Protein AF-A0A7X5DAP0-F1 (afdb_monomer)

Sequence (176 aa):
NKTVEAVNPVIEVVGKDDAGNVIFDETIETPGVLPDSTYYYSYVAGSTASKGTDSTTSAKPATVDFAIKTPEGSWQATEQKLADVYAVADGGAADTQFGAKEFTGTVTASEQLDGATQSRVDVILLDKDGKIEGGYFKIVDTEPGQAADYDIYAVGAPEFASYAVYASPWAEEAAE

Solvent-accessible surface area (backbone atoms only — not comparable to full-atom values): 10469 Å² total; per-residue (Å²): 136,80,52,48,24,38,40,58,26,33,40,39,40,40,27,15,40,89,87,66,49,78,76,33,77,44,78,43,83,40,60,64,44,48,44,100,58,86,85,78,85,54,76,86,80,66,55,59,69,53,96,56,99,70,77,81,63,57,77,76,56,68,45,74,49,81,46,80,46,65,53,91,85,29,68,40,82,48,91,69,65,55,79,86,33,63,49,73,49,81,66,49,76,45,82,45,100,82,68,21,41,35,39,36,30,34,43,25,32,62,56,74,56,92,71,28,62,28,33,31,38,25,40,39,30,16,37,89,87,68,44,81,69,47,54,42,62,44,78,36,75,51,52,62,69,36,75,28,76,48,74,37,76,35,70,76,62,69,89,60,68,46,71,49,77,49,68,45,74,24,52,76,76,77,82,126

Radius of gyration: 17.83 Å; Cα contacts (8 Å, |Δi|>4): 404; chains: 1; bounding box: 46×36×49 Å

Secondary structure (DSSP, 8-state):
---EEE-S-EEEEEEE-TT--EEEEEEEE---B-TT---------S-S--SSS-TT-----SEEEEEEE--TT-EEE-----TTSEEEEEEEEEE-TTSEEEEEEEEEESSPPTT-SEEEEEEEEE-TTS-EEEEEEEEEE--TT-EEEEEEEEETPPP-SEEEEEEEEEPPP---

Structure (mmCIF, N/CA/C/O backbone):
data_AF-A0A7X5DAP0-F1
#
_entry.id   AF-A0A7X5DAP0-F1
#
loop_
_atom_site.group_PDB
_atom_site.id
_atom_site.type_symbol
_atom_site.label_atom_id
_atom_site.label_alt_id
_atom_site.label_comp_id
_atom_site.label_asym_id
_atom_site.label_entity_id
_atom_site.label_seq_id
_atom_site.pdbx_PDB_ins_code
_atom_site.Cartn_x
_atom_site.Cartn_y
_atom_site.Cartn_z
_atom_site.occupancy
_atom_site.B_iso_or_equiv
_atom_site.auth_seq_id
_atom_site.auth_comp_id
_atom_site.auth_asym_id
_atom_site.auth_atom_id
_atom_site.pdbx_PDB_model_num
ATOM 1 N N . ASN A 1 1 ? 4.604 -10.053 27.701 1.00 53.81 1 ASN A N 1
ATOM 2 C CA . ASN A 1 1 ? 4.856 -9.553 26.337 1.00 53.81 1 ASN A CA 1
ATOM 3 C C . ASN A 1 1 ? 3.805 -8.524 26.007 1.00 53.81 1 ASN A C 1
ATOM 5 O O . ASN A 1 1 ? 2.637 -8.880 26.020 1.00 53.81 1 ASN A O 1
ATOM 9 N N . LYS A 1 2 ? 4.202 -7.266 25.810 1.00 65.50 2 LYS A N 1
ATOM 10 C CA . LYS A 1 2 ? 3.337 -6.280 25.157 1.00 65.50 2 LYS A CA 1
ATOM 11 C C . LYS A 1 2 ? 3.571 -6.406 23.652 1.00 65.50 2 LYS A C 1
ATOM 13 O O . LYS A 1 2 ? 4.716 -6.620 23.256 1.00 65.50 2 LYS A O 1
ATOM 18 N N . THR A 1 3 ? 2.512 -6.342 22.857 1.00 87.44 3 THR A N 1
ATOM 19 C CA . THR A 1 3 ? 2.609 -6.171 21.405 1.00 87.44 3 THR A CA 1
ATOM 20 C C . THR A 1 3 ? 3.208 -4.801 21.106 1.00 87.44 3 THR A C 1
ATOM 22 O O . THR A 1 3 ? 2.964 -3.842 21.844 1.00 87.44 3 THR A O 1
ATOM 25 N N . VAL A 1 4 ? 4.052 -4.733 20.080 1.00 91.88 4 VAL A N 1
ATOM 26 C CA . VAL A 1 4 ? 4.759 -3.507 19.704 1.00 91.88 4 VAL A CA 1
ATOM 27 C C . VAL A 1 4 ? 4.464 -3.157 18.257 1.00 91.88 4 VAL A C 1
ATOM 29 O O . VAL A 1 4 ? 4.421 -4.035 17.400 1.00 91.88 4 VAL A O 1
ATOM 32 N N . GLU A 1 5 ? 4.252 -1.873 18.021 1.00 92.69 5 GLU A N 1
ATOM 33 C CA . GLU A 1 5 ? 4.159 -1.250 16.710 1.00 92.69 5 GLU A CA 1
ATOM 34 C C . GLU A 1 5 ? 5.548 -0.786 16.275 1.00 92.69 5 GLU A C 1
ATOM 36 O O . GLU A 1 5 ? 6.315 -0.263 17.093 1.00 92.69 5 GLU A O 1
ATOM 41 N N . ALA A 1 6 ? 5.863 -0.972 14.993 1.00 92.69 6 ALA A N 1
ATOM 42 C CA . ALA A 1 6 ? 6.988 -0.293 14.366 1.00 92.69 6 ALA A CA 1
ATOM 43 C C . ALA A 1 6 ? 6.507 1.078 13.890 1.00 92.69 6 ALA A C 1
ATOM 45 O O . ALA A 1 6 ? 5.784 1.160 12.901 1.00 92.69 6 ALA A O 1
ATOM 46 N N . VAL A 1 7 ? 6.895 2.140 14.586 1.00 90.88 7 VAL A N 1
ATOM 47 C CA . VAL A 1 7 ? 6.576 3.521 14.207 1.00 90.88 7 VAL A CA 1
ATOM 48 C C . VAL A 1 7 ? 7.558 3.983 13.135 1.00 90.88 7 VAL A C 1
ATOM 50 O O . VAL A 1 7 ? 8.760 3.754 13.261 1.00 90.88 7 VAL A O 1
ATOM 53 N N . ASN A 1 8 ? 7.055 4.611 12.073 1.00 87.50 8 ASN A N 1
ATOM 54 C CA . ASN A 1 8 ? 7.840 5.128 10.945 1.00 87.50 8 ASN A CA 1
ATOM 55 C C . ASN A 1 8 ? 8.970 4.178 10.490 1.00 87.50 8 ASN A C 1
ATOM 57 O O . ASN A 1 8 ? 10.147 4.565 10.489 1.00 87.50 8 ASN A O 1
ATOM 61 N N . PRO A 1 9 ? 8.670 2.903 10.166 1.00 91.56 9 PRO A N 1
ATOM 62 C CA . PRO A 1 9 ? 9.664 2.071 9.524 1.00 91.56 9 PRO A CA 1
ATOM 63 C C . PRO A 1 9 ? 9.996 2.664 8.153 1.00 91.56 9 PRO A C 1
ATOM 65 O O . PRO A 1 9 ? 9.189 3.356 7.528 1.00 91.56 9 PRO A O 1
ATOM 68 N N . VAL A 1 10 ? 11.196 2.373 7.675 1.00 92.25 10 VAL A N 1
ATOM 69 C CA . VAL A 1 10 ? 11.661 2.814 6.365 1.00 92.25 10 VAL A CA 1
ATOM 70 C C . VAL A 1 10 ? 11.969 1.618 5.482 1.00 92.25 10 VAL A C 1
ATOM 72 O O . VAL A 1 10 ? 12.442 0.578 5.955 1.00 92.25 10 VAL A O 1
ATOM 75 N N . ILE A 1 11 ? 11.717 1.783 4.189 1.00 92.31 11 ILE A N 1
ATOM 76 C CA . ILE A 1 11 ? 12.143 0.856 3.147 1.00 92.31 11 ILE A CA 1
ATOM 77 C C . ILE A 1 11 ? 13.309 1.512 2.413 1.00 92.31 11 ILE A C 1
ATOM 79 O O . ILE A 1 11 ? 13.147 2.547 1.775 1.00 92.31 11 ILE A O 1
ATOM 83 N N . GLU A 1 12 ? 14.485 0.907 2.500 1.00 93.19 12 GLU A N 1
ATOM 84 C CA . GLU A 1 12 ? 15.637 1.269 1.680 1.00 93.19 12 GLU A CA 1
ATOM 85 C C . GLU A 1 12 ? 15.572 0.501 0.362 1.00 93.19 12 GLU A C 1
ATOM 87 O O . GLU A 1 12 ? 15.435 -0.729 0.357 1.00 93.19 12 GLU A O 1
ATOM 92 N N . VAL A 1 13 ? 15.676 1.229 -0.747 1.00 92.31 13 VAL A N 1
ATOM 93 C CA . VAL A 1 13 ? 15.598 0.698 -2.105 1.00 92.31 13 VAL A CA 1
ATOM 94 C C . VAL A 1 13 ? 16.849 1.096 -2.876 1.00 92.31 13 VAL A C 1
ATOM 96 O O . VAL A 1 13 ? 17.086 2.274 -3.142 1.00 92.31 13 VAL A O 1
ATOM 99 N N . VAL A 1 14 ? 17.633 0.099 -3.286 1.00 92.62 14 VAL A N 1
ATOM 100 C CA . VAL A 1 14 ? 18.881 0.311 -4.028 1.00 92.62 14 VAL A CA 1
ATOM 101 C C . VAL A 1 14 ? 18.774 -0.323 -5.407 1.00 92.62 14 VAL A C 1
ATOM 103 O O . VAL A 1 14 ? 18.743 -1.546 -5.543 1.00 92.62 14 VAL A O 1
ATOM 106 N N . GLY A 1 15 ? 18.747 0.510 -6.445 1.00 91.31 15 GLY A N 1
ATOM 107 C CA . GLY A 1 15 ? 18.768 0.073 -7.837 1.00 91.31 15 GLY A CA 1
ATOM 108 C C . GLY A 1 15 ? 20.190 -0.024 -8.377 1.00 91.31 15 GLY A C 1
ATOM 109 O O . GLY A 1 15 ? 20.986 0.902 -8.202 1.00 91.31 15 GLY A O 1
ATOM 110 N N . LYS A 1 16 ? 20.509 -1.116 -9.077 1.00 91.81 16 LYS A N 1
ATOM 111 C CA . LYS A 1 16 ? 21.821 -1.339 -9.706 1.00 91.81 16 LYS A CA 1
ATOM 112 C C . LYS A 1 16 ? 21.709 -1.630 -11.199 1.00 91.81 16 LYS A C 1
ATOM 114 O O . LYS A 1 16 ? 20.724 -2.221 -11.637 1.00 91.81 16 LYS A O 1
ATOM 119 N N . ASP A 1 17 ? 22.715 -1.221 -11.967 1.00 90.88 17 ASP A N 1
ATOM 120 C CA . ASP A 1 17 ? 22.867 -1.577 -13.384 1.00 90.88 17 ASP A CA 1
ATOM 121 C C . ASP A 1 17 ? 23.392 -3.018 -13.580 1.00 90.88 17 ASP A C 1
ATOM 123 O O . ASP A 1 17 ? 23.680 -3.730 -12.616 1.00 90.88 17 ASP A O 1
ATOM 127 N N . ASP A 1 18 ? 23.539 -3.455 -14.837 1.00 92.19 18 ASP A N 1
ATOM 128 C CA . ASP A 1 18 ? 24.040 -4.798 -15.186 1.00 92.19 18 ASP A CA 1
ATOM 129 C C . ASP A 1 18 ? 25.481 -5.069 -14.708 1.0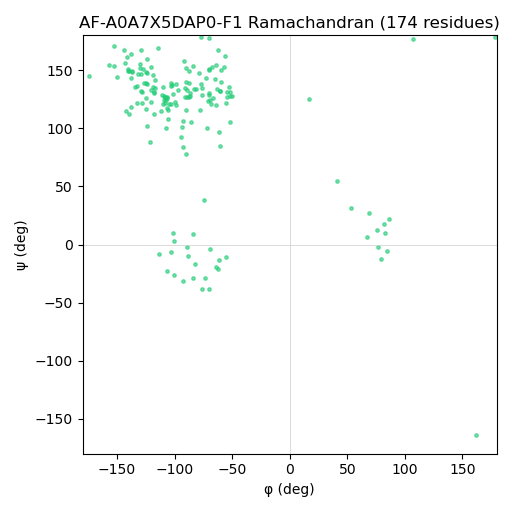0 92.19 18 ASP A C 1
ATOM 131 O O . ASP A 1 18 ? 25.895 -6.222 -14.584 1.00 92.19 18 ASP A O 1
ATOM 135 N N . ALA A 1 19 ? 26.265 -4.019 -14.447 1.00 94.12 19 ALA A N 1
ATOM 136 C CA . ALA A 1 19 ? 27.620 -4.120 -13.912 1.00 94.12 19 ALA A CA 1
ATOM 137 C C . ALA A 1 19 ? 27.647 -4.112 -12.370 1.00 94.12 19 ALA A C 1
ATOM 139 O O . ALA A 1 19 ? 28.718 -4.254 -11.776 1.00 94.12 19 ALA A O 1
ATOM 140 N N . GLY A 1 20 ? 26.485 -3.978 -11.721 1.00 92.19 20 GLY A N 1
ATOM 141 C CA . GLY A 1 20 ? 26.332 -3.920 -10.271 1.00 92.19 20 GLY A CA 1
ATOM 142 C C . GLY A 1 20 ? 26.581 -2.537 -9.664 1.00 92.19 20 GLY A C 1
ATOM 143 O O . GLY A 1 20 ? 26.653 -2.430 -8.437 1.00 92.19 20 GLY A O 1
ATOM 144 N N . ASN A 1 21 ? 26.711 -1.482 -10.474 1.00 91.25 21 ASN A N 1
ATOM 145 C CA . ASN A 1 21 ? 26.861 -0.118 -9.970 1.00 91.25 21 ASN A CA 1
ATOM 146 C C . ASN A 1 21 ? 25.512 0.416 -9.498 1.00 91.25 21 ASN A C 1
ATOM 148 O O . ASN A 1 21 ? 24.503 0.244 -10.179 1.00 91.25 21 ASN A O 1
ATOM 152 N N . VAL A 1 22 ? 25.504 1.111 -8.362 1.00 90.62 22 VAL A N 1
ATOM 153 C CA . VAL A 1 22 ? 24.302 1.769 -7.839 1.00 90.62 22 VAL A CA 1
ATOM 154 C C . VAL A 1 22 ? 23.928 2.947 -8.739 1.00 90.62 22 VAL A C 1
ATOM 156 O O . VAL A 1 22 ? 24.744 3.842 -8.960 1.00 90.62 22 VAL A O 1
ATOM 159 N N . ILE A 1 23 ? 22.693 2.943 -9.242 1.00 87.50 23 ILE A N 1
ATOM 160 C CA . ILE A 1 23 ? 22.130 4.005 -10.090 1.00 87.50 23 ILE A CA 1
ATOM 161 C C . ILE A 1 23 ? 21.097 4.862 -9.350 1.00 87.50 23 ILE A C 1
ATOM 163 O O . ILE A 1 23 ? 20.895 6.017 -9.718 1.00 87.50 23 ILE A O 1
ATOM 167 N N . PHE A 1 24 ? 20.492 4.328 -8.286 1.00 86.69 24 PHE A N 1
ATOM 168 C CA . PHE A 1 24 ? 19.734 5.091 -7.298 1.00 86.69 24 PHE A CA 1
ATOM 169 C C . PHE A 1 24 ? 19.755 4.383 -5.939 1.00 86.69 24 PHE A C 1
ATOM 171 O O . PHE A 1 24 ? 19.896 3.161 -5.865 1.00 86.69 24 PHE A O 1
ATOM 178 N N . ASP A 1 25 ? 19.607 5.178 -4.888 1.00 90.50 25 ASP A N 1
ATOM 179 C CA . ASP A 1 25 ? 19.523 4.762 -3.491 1.00 90.50 25 ASP A CA 1
ATOM 180 C C . ASP A 1 25 ? 18.501 5.686 -2.824 1.00 90.50 25 ASP A C 1
ATOM 182 O O . ASP A 1 25 ? 18.674 6.910 -2.830 1.00 90.50 25 ASP A O 1
ATOM 186 N N . GLU A 1 26 ? 17.388 5.114 -2.381 1.00 89.31 26 GLU A N 1
ATOM 187 C CA . GLU A 1 26 ? 16.233 5.850 -1.888 1.00 89.31 26 GLU A CA 1
ATOM 188 C C . GLU A 1 26 ? 15.714 5.237 -0.592 1.00 89.31 26 GLU A C 1
ATOM 190 O O . GLU A 1 26 ? 15.556 4.021 -0.477 1.00 89.31 26 GLU A O 1
ATOM 195 N N . THR A 1 27 ? 15.409 6.102 0.371 1.00 90.12 27 THR A N 1
ATOM 196 C CA . THR A 1 27 ? 14.735 5.730 1.611 1.00 90.12 27 THR A CA 1
ATOM 197 C C . THR A 1 27 ? 13.295 6.200 1.526 1.00 90.12 27 THR A C 1
ATOM 199 O O . THR A 1 27 ? 13.042 7.393 1.379 1.00 90.12 27 THR A O 1
ATOM 202 N N . ILE A 1 28 ? 12.363 5.260 1.629 1.00 88.19 28 ILE A N 1
ATOM 203 C CA . ILE A 1 28 ? 10.927 5.518 1.621 1.00 88.19 28 ILE A CA 1
ATOM 204 C C . ILE A 1 28 ? 10.425 5.416 3.055 1.00 88.19 28 ILE A C 1
ATOM 206 O O . ILE A 1 28 ? 10.556 4.368 3.692 1.00 88.19 28 ILE A O 1
ATOM 210 N N . GLU A 1 29 ? 9.835 6.495 3.550 1.00 86.00 29 GLU A N 1
ATOM 211 C CA . GLU A 1 29 ? 9.132 6.502 4.829 1.00 86.00 29 GLU A CA 1
ATOM 212 C C . GLU A 1 29 ? 7.768 5.829 4.675 1.00 86.00 29 GLU A C 1
ATOM 214 O O . GLU A 1 29 ? 7.038 6.036 3.699 1.00 86.00 29 GLU A O 1
ATOM 219 N N . THR A 1 30 ? 7.440 4.960 5.629 1.00 85.50 30 THR A N 1
ATOM 220 C CA . THR A 1 30 ? 6.179 4.219 5.631 1.00 85.50 30 THR A CA 1
ATOM 221 C C . THR A 1 30 ? 5.372 4.532 6.887 1.00 85.50 30 THR A C 1
ATOM 223 O O . THR A 1 30 ? 5.960 4.865 7.920 1.00 85.50 30 THR A O 1
ATOM 226 N N . PRO A 1 31 ? 4.032 4.415 6.829 1.00 82.94 31 PRO A N 1
ATOM 227 C CA . PRO A 1 31 ? 3.197 4.498 8.020 1.00 82.94 31 PRO A CA 1
ATOM 228 C C . PRO A 1 31 ? 3.601 3.476 9.086 1.00 82.94 31 PRO A C 1
ATOM 230 O O . PRO A 1 31 ? 4.235 2.460 8.792 1.00 82.94 31 PRO A O 1
ATOM 233 N N . GLY A 1 32 ? 3.159 3.719 10.32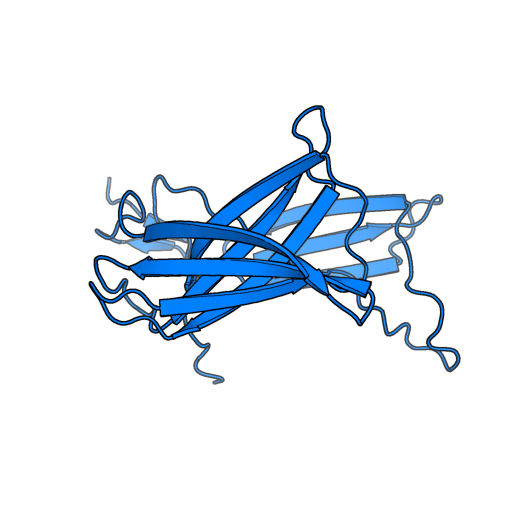2 1.00 88.88 32 GLY A N 1
ATOM 234 C CA . GLY A 1 32 ? 3.294 2.758 11.412 1.00 88.88 32 GLY A CA 1
ATOM 235 C C . GLY A 1 32 ? 2.740 1.380 11.037 1.00 88.88 32 GLY A C 1
ATOM 236 O O . GLY A 1 32 ? 1.667 1.261 10.437 1.00 88.88 32 GLY A O 1
ATOM 237 N N . VAL A 1 33 ? 3.489 0.331 11.381 1.00 91.81 33 VAL A N 1
ATOM 238 C CA . VAL A 1 33 ? 3.112 -1.064 11.127 1.00 91.81 33 VAL A CA 1
ATOM 239 C C . VAL A 1 33 ? 2.673 -1.705 12.434 1.00 91.81 33 VAL A C 1
ATOM 241 O O . VAL A 1 33 ? 3.485 -1.999 13.319 1.00 91.81 33 VAL A O 1
ATOM 244 N N . LEU A 1 34 ? 1.364 -1.937 12.532 1.00 93.44 34 LEU A N 1
ATOM 245 C CA . LEU A 1 34 ? 0.738 -2.583 13.680 1.00 93.44 34 LEU A CA 1
ATOM 246 C C . LEU A 1 34 ? 1.149 -4.063 13.811 1.00 93.44 34 LEU A C 1
ATOM 248 O O . LEU A 1 34 ? 1.462 -4.720 12.816 1.00 93.44 34 LEU A O 1
ATOM 252 N N . PRO A 1 35 ? 1.136 -4.625 15.030 1.00 92.19 35 PRO A N 1
ATOM 253 C CA . PRO A 1 35 ? 1.470 -6.028 15.272 1.00 92.19 35 PRO A CA 1
ATOM 254 C C . PRO A 1 35 ? 0.537 -6.988 14.515 1.00 92.19 35 PRO A C 1
ATOM 256 O O . PRO A 1 35 ? -0.640 -6.694 14.308 1.00 92.19 35 PRO A O 1
ATOM 259 N N . ASP A 1 36 ? 1.068 -8.161 14.148 1.00 90.56 36 ASP A N 1
ATOM 260 C CA . ASP A 1 36 ? 0.332 -9.270 13.512 1.00 90.56 36 ASP A CA 1
ATOM 261 C C . ASP A 1 36 ? -0.461 -8.871 12.249 1.00 90.56 36 ASP A C 1
ATOM 263 O O . ASP A 1 36 ? -1.517 -9.431 11.952 1.00 90.56 36 ASP A O 1
ATOM 267 N N . SER A 1 37 ? 0.046 -7.890 11.502 1.00 91.19 37 SER A N 1
ATOM 268 C CA . SER A 1 37 ? -0.613 -7.308 10.334 1.00 91.19 37 SER A CA 1
ATOM 269 C C . SER A 1 37 ? 0.154 -7.575 9.033 1.00 91.19 37 SER A C 1
ATOM 271 O O . SER A 1 37 ? 1.292 -8.047 9.026 1.00 91.19 37 SER A O 1
ATOM 273 N N . THR A 1 38 ? -0.479 -7.287 7.897 1.00 90.06 38 THR A N 1
ATOM 274 C CA . THR A 1 38 ? 0.167 -7.275 6.579 1.00 90.06 38 THR A CA 1
ATOM 275 C C . THR A 1 38 ? -0.243 -6.001 5.862 1.00 90.06 38 THR A C 1
ATOM 277 O O . TH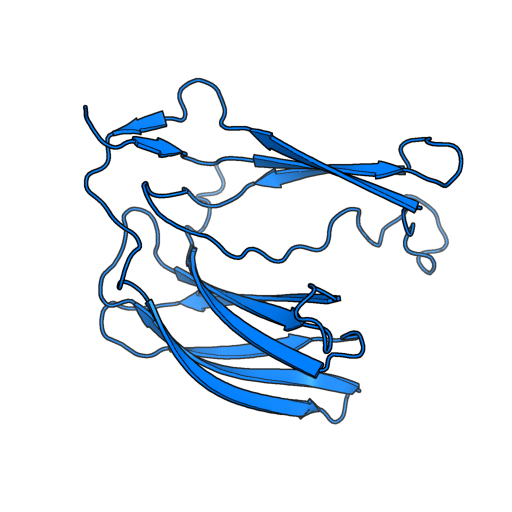R A 1 38 ? -1.432 -5.770 5.657 1.00 90.06 38 THR A O 1
ATOM 280 N N . TYR A 1 39 ? 0.741 -5.187 5.490 1.00 88.94 39 TYR A N 1
ATOM 281 C CA . TYR A 1 39 ? 0.543 -3.963 4.721 1.00 88.94 39 TYR A CA 1
ATOM 282 C C . TYR A 1 39 ? 0.936 -4.216 3.267 1.00 88.94 39 TYR A C 1
ATOM 284 O O . TYR A 1 39 ? 1.963 -4.840 2.993 1.00 88.94 39 TYR A O 1
ATOM 292 N N . TYR A 1 40 ? 0.126 -3.712 2.343 1.00 88.94 40 TYR A N 1
ATOM 293 C CA . TYR A 1 40 ? 0.425 -3.696 0.915 1.00 88.94 40 TYR A CA 1
ATOM 294 C C . TYR A 1 40 ? 0.750 -2.258 0.541 1.00 88.94 40 TYR A C 1
ATOM 296 O O . TYR A 1 40 ? -0.034 -1.365 0.836 1.00 88.94 40 TYR A O 1
ATOM 304 N N . TYR A 1 41 ? 1.921 -2.035 -0.052 1.00 86.06 41 TYR A N 1
ATOM 305 C CA 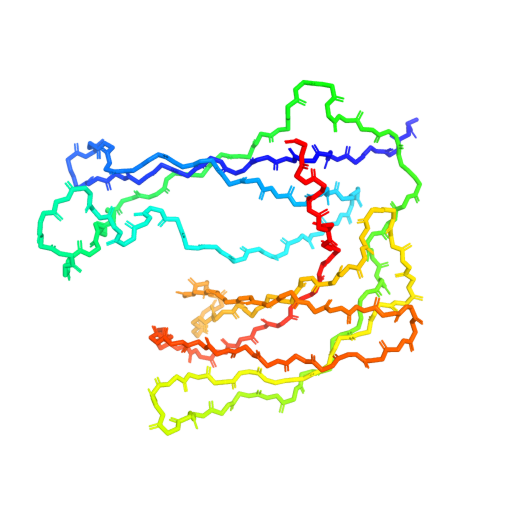. TYR A 1 41 ? 2.451 -0.693 -0.263 1.00 86.06 41 TYR A CA 1
ATOM 306 C C . TYR A 1 41 ? 3.071 -0.583 -1.654 1.00 86.06 41 TYR A C 1
ATOM 308 O O . TYR A 1 41 ? 4.022 -1.295 -1.978 1.00 86.06 41 TYR A O 1
ATOM 316 N N . SER A 1 42 ? 2.524 0.301 -2.481 1.00 88.31 42 SER A N 1
ATOM 317 C CA . SER A 1 42 ? 3.002 0.589 -3.830 1.00 88.31 42 SER A CA 1
ATOM 318 C C . SER A 1 42 ? 3.709 1.944 -3.912 1.00 88.31 42 SER A C 1
ATOM 320 O O . SER A 1 42 ? 3.185 2.985 -3.524 1.00 88.31 42 SER A O 1
ATOM 322 N N . TYR A 1 43 ? 4.931 1.959 -4.430 1.00 84.81 43 TYR A N 1
ATOM 323 C CA . TYR A 1 43 ? 5.711 3.186 -4.565 1.00 84.81 43 TYR A CA 1
ATOM 324 C C . TYR A 1 43 ? 6.644 3.085 -5.765 1.00 84.81 43 TYR A C 1
ATOM 326 O O . TYR A 1 43 ? 7.175 2.013 -6.060 1.00 84.81 43 TYR A O 1
ATOM 334 N N . VAL A 1 44 ? 6.849 4.203 -6.459 1.00 81.75 44 VAL A N 1
ATOM 335 C CA . VAL A 1 44 ? 7.794 4.285 -7.575 1.00 81.75 44 VAL A CA 1
ATOM 336 C C . VAL A 1 44 ? 9.131 4.784 -7.043 1.00 81.75 44 VAL A C 1
ATOM 338 O O . VAL A 1 44 ? 9.297 5.978 -6.825 1.00 81.75 44 VAL A O 1
ATOM 341 N N . ALA A 1 45 ? 10.078 3.868 -6.850 1.00 80.00 45 ALA A N 1
ATOM 342 C CA . ALA A 1 45 ? 11.437 4.206 -6.438 1.00 80.00 45 ALA A CA 1
ATOM 343 C C . ALA A 1 45 ? 12.328 4.588 -7.634 1.00 80.00 45 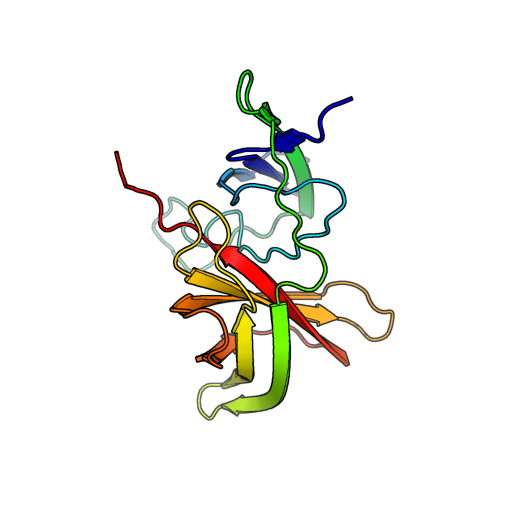ALA A C 1
ATOM 345 O O . ALA A 1 45 ? 12.131 4.116 -8.758 1.00 80.00 45 ALA A O 1
ATOM 346 N N . GLY A 1 46 ? 13.351 5.402 -7.374 1.00 71.69 46 GLY A N 1
ATOM 347 C CA . GLY A 1 46 ? 14.438 5.698 -8.302 1.00 71.69 46 GLY A CA 1
ATOM 348 C C . GLY A 1 46 ? 14.173 6.831 -9.290 1.00 71.69 46 GLY A C 1
ATOM 349 O O . GLY A 1 46 ? 14.822 6.844 -10.329 1.00 71.69 46 GLY A O 1
ATOM 350 N N . SER A 1 47 ? 13.233 7.738 -8.976 1.00 62.31 47 SER A N 1
ATOM 351 C CA . SER A 1 47 ? 12.792 8.931 -9.732 1.00 62.31 47 SER A CA 1
ATOM 352 C C . SER A 1 47 ? 13.167 9.013 -11.223 1.00 62.31 47 SER A C 1
ATOM 354 O O . SER A 1 47 ? 14.324 9.112 -11.631 1.00 62.31 47 SER A O 1
ATOM 356 N N . THR A 1 48 ? 12.141 9.191 -12.057 1.00 49.03 48 THR A N 1
ATOM 357 C CA . THR A 1 48 ? 12.233 9.529 -13.487 1.00 49.03 48 THR A CA 1
ATOM 358 C C . THR A 1 48 ? 13.043 10.799 -13.798 1.00 49.03 48 THR A C 1
ATOM 360 O O . THR A 1 48 ? 13.330 11.064 -14.965 1.00 49.03 48 THR A O 1
ATOM 363 N N . ALA A 1 49 ? 13.408 11.596 -12.789 1.00 44.16 49 ALA A N 1
ATOM 364 C CA . ALA A 1 49 ? 14.291 12.743 -12.919 1.00 44.16 49 ALA A CA 1
ATOM 365 C C . ALA A 1 49 ? 15.753 12.324 -12.706 1.00 44.16 49 ALA A C 1
ATOM 367 O O . ALA A 1 49 ? 16.367 12.603 -11.674 1.00 44.16 49 ALA A O 1
ATOM 368 N N . SER A 1 50 ? 16.360 11.716 -13.727 1.00 37.88 50 SER A N 1
ATOM 369 C CA . SER A 1 50 ? 17.814 11.778 -13.848 1.00 37.88 50 SER A CA 1
ATOM 370 C C . SER A 1 50 ? 18.240 13.245 -13.723 1.00 37.88 50 SER A C 1
ATOM 372 O O . SER A 1 50 ? 17.726 14.100 -14.449 1.00 37.88 50 SER A O 1
ATOM 374 N N . LYS A 1 51 ? 19.186 13.548 -12.830 1.00 43.84 51 LYS A N 1
ATOM 375 C CA . LYS A 1 51 ? 19.943 14.805 -12.854 1.00 43.84 51 LYS A CA 1
ATOM 376 C C . LYS A 1 51 ? 20.703 14.887 -14.186 1.00 43.84 51 LYS A C 1
ATOM 378 O O . LYS A 1 51 ? 21.853 14.477 -14.276 1.00 43.84 51 LYS A O 1
ATOM 383 N N . GLY A 1 52 ? 20.039 15.368 -15.231 1.00 47.00 52 GLY A N 1
ATOM 384 C CA . GLY A 1 52 ? 20.549 15.443 -16.595 1.00 47.00 52 GLY A CA 1
ATOM 385 C C . GLY A 1 52 ? 19.556 16.174 -17.494 1.00 47.00 52 GLY A C 1
ATOM 386 O O . GLY A 1 52 ? 18.350 16.091 -17.292 1.00 47.00 52 GLY A O 1
ATOM 387 N N . THR A 1 53 ? 20.069 16.933 -18.460 1.00 44.50 53 THR A N 1
ATOM 388 C CA . THR A 1 53 ? 19.308 17.889 -19.284 1.00 44.50 53 THR A CA 1
ATOM 389 C C . THR A 1 53 ? 18.318 17.266 -20.276 1.00 44.50 53 THR A C 1
ATOM 391 O O . THR A 1 53 ? 17.565 18.017 -20.886 1.00 44.50 53 THR A O 1
ATOM 394 N N . ASP A 1 54 ? 18.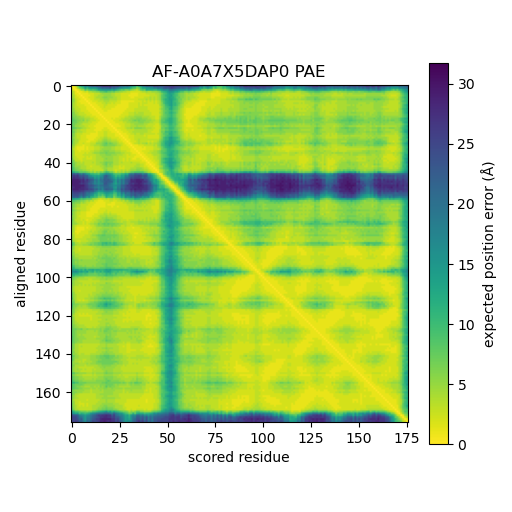264 15.935 -20.395 1.00 49.06 54 ASP A N 1
ATOM 395 C CA . ASP A 1 54 ? 17.349 15.208 -21.285 1.00 49.06 54 ASP A CA 1
ATOM 396 C C . ASP A 1 54 ? 16.458 14.246 -20.476 1.00 49.06 54 ASP A C 1
ATOM 398 O O . ASP A 1 54 ? 16.778 13.076 -20.273 1.00 49.06 54 ASP A O 1
ATOM 402 N N . SER A 1 55 ? 15.315 14.745 -19.995 1.00 48.12 55 SER A N 1
ATOM 403 C CA . SER A 1 55 ? 14.386 14.063 -19.074 1.00 48.12 55 SER A CA 1
ATOM 404 C C . SER A 1 55 ? 13.530 12.948 -19.713 1.00 48.12 55 SER A C 1
ATOM 406 O O . SER A 1 55 ? 12.337 12.843 -19.425 1.00 48.12 55 SER A O 1
ATOM 408 N N . THR A 1 56 ? 14.081 12.149 -20.631 1.00 47.22 56 THR A N 1
ATOM 409 C CA . THR A 1 56 ? 13.291 11.165 -21.410 1.00 47.22 56 THR A CA 1
ATOM 410 C C . THR A 1 56 ? 13.617 9.702 -21.119 1.00 47.22 56 THR A C 1
ATOM 412 O O . THR A 1 56 ? 12.883 8.825 -21.567 1.00 47.22 56 THR A O 1
ATOM 415 N N . THR A 1 57 ? 14.661 9.412 -20.339 1.00 51.03 57 THR A N 1
ATOM 416 C CA . THR A 1 57 ? 15.037 8.035 -19.992 1.00 51.03 57 THR A CA 1
ATOM 417 C C . THR A 1 57 ? 15.078 7.859 -18.480 1.00 51.03 57 THR A C 1
ATOM 419 O O . THR A 1 57 ? 16.042 8.254 -17.827 1.00 51.03 57 THR A O 1
ATOM 422 N N . SER A 1 58 ? 14.035 7.250 -17.917 1.00 58.00 58 SER A N 1
ATOM 423 C CA . SER A 1 58 ? 14.074 6.727 -16.550 1.00 58.00 58 SER A CA 1
ATOM 424 C C . SER A 1 58 ? 15.165 5.658 -16.460 1.00 58.00 58 SER A C 1
ATOM 426 O O . SER A 1 58 ? 15.252 4.785 -17.327 1.00 58.00 58 SER A O 1
ATOM 428 N N . ALA A 1 59 ? 16.019 5.728 -15.440 1.00 65.00 59 ALA A N 1
ATOM 429 C CA . ALA A 1 59 ? 17.073 4.744 -15.243 1.00 65.00 59 ALA A CA 1
ATOM 430 C C . ALA A 1 59 ? 16.441 3.421 -14.777 1.00 65.00 59 ALA A C 1
ATOM 432 O O . ALA A 1 59 ? 16.066 3.280 -13.617 1.00 65.00 59 ALA A O 1
ATOM 433 N N . LYS A 1 60 ? 16.267 2.462 -15.694 1.00 77.50 60 LYS A N 1
ATOM 434 C CA . LYS A 1 60 ? 15.746 1.130 -15.363 1.00 77.50 60 LYS A CA 1
ATOM 435 C C . LYS A 1 60 ? 16.868 0.291 -14.731 1.00 77.50 60 LYS A C 1
ATOM 437 O O . LYS A 1 60 ? 17.838 0.004 -15.434 1.00 77.50 60 LYS A O 1
ATOM 442 N N . PRO A 1 61 ? 16.759 -0.123 -13.457 1.00 86.12 61 PRO A N 1
ATOM 443 C CA . PRO A 1 61 ? 17.751 -0.992 -12.837 1.00 86.12 61 PRO A CA 1
ATOM 444 C C . PRO A 1 61 ? 17.684 -2.408 -13.423 1.00 86.12 61 PRO A C 1
ATOM 446 O O . PRO A 1 61 ? 16.617 -2.884 -13.815 1.00 86.12 61 PRO A O 1
ATOM 449 N N . ALA A 1 62 ? 18.825 -3.092 -13.442 1.00 90.38 62 ALA A N 1
ATOM 450 C CA . ALA A 1 62 ? 18.915 -4.526 -13.697 1.00 90.38 62 ALA A CA 1
ATOM 451 C C . ALA A 1 62 ? 18.488 -5.337 -12.463 1.00 90.38 62 ALA A C 1
ATOM 453 O O . ALA A 1 62 ? 17.808 -6.354 -12.586 1.00 90.38 62 ALA A O 1
ATOM 454 N N . THR A 1 63 ? 18.847 -4.862 -11.266 1.00 92.19 63 THR A N 1
ATOM 455 C CA . THR A 1 63 ? 18.444 -5.456 -9.984 1.00 92.19 63 THR A CA 1
ATOM 456 C C . THR A 1 63 ? 18.043 -4.380 -8.990 1.00 92.19 63 THR A C 1
ATOM 458 O O . THR A 1 63 ? 18.622 -3.293 -8.990 1.00 92.19 63 THR A O 1
ATOM 461 N N . VAL A 1 64 ? 17.107 -4.709 -8.105 1.00 91.06 64 VAL A N 1
ATOM 462 C CA . VAL A 1 64 ? 16.698 -3.848 -6.994 1.00 91.06 64 VAL A CA 1
ATOM 463 C C . VAL A 1 64 ? 16.835 -4.632 -5.697 1.00 91.06 64 VAL A C 1
ATOM 465 O O . VAL A 1 64 ? 16.290 -5.729 -5.584 1.00 91.06 64 VAL A O 1
ATOM 468 N N . ASP A 1 65 ? 17.562 -4.065 -4.741 1.00 93.12 65 ASP A N 1
ATOM 469 C CA . ASP A 1 65 ? 17.664 -4.583 -3.381 1.00 93.12 65 ASP A CA 1
ATOM 470 C C . ASP A 1 65 ? 16.712 -3.807 -2.466 1.00 93.12 65 ASP A C 1
ATOM 472 O O . ASP A 1 65 ? 16.632 -2.581 -2.548 1.00 93.12 65 ASP A O 1
ATOM 476 N N . PHE A 1 66 ? 16.024 -4.528 -1.579 1.00 92.50 66 PHE A N 1
ATOM 477 C CA . PHE A 1 66 ? 15.128 -3.957 -0.575 1.00 92.50 66 PHE A CA 1
ATOM 478 C C . PHE A 1 66 ? 15.617 -4.309 0.828 1.00 92.50 66 PHE A C 1
ATOM 480 O O . PHE A 1 66 ? 15.925 -5.472 1.108 1.00 92.50 66 PHE A O 1
ATOM 487 N N . ALA A 1 67 ? 15.624 -3.331 1.729 1.00 94.44 67 ALA A N 1
ATOM 488 C CA . ALA A 1 67 ? 15.812 -3.559 3.155 1.00 94.44 67 ALA A CA 1
ATOM 489 C C . ALA A 1 67 ? 14.767 -2.781 3.957 1.00 94.44 67 ALA A C 1
ATOM 491 O O . ALA A 1 67 ? 14.509 -1.617 3.686 1.00 94.44 67 ALA A O 1
ATOM 492 N N . ILE A 1 68 ? 14.179 -3.423 4.966 1.00 92.19 68 ILE A N 1
ATOM 493 C CA . ILE A 1 68 ? 13.261 -2.763 5.899 1.00 92.19 68 ILE A CA 1
ATOM 494 C C . ILE A 1 68 ? 14.030 -2.471 7.180 1.00 92.19 68 ILE A C 1
ATOM 496 O O . ILE A 1 68 ? 14.670 -3.367 7.740 1.00 92.19 68 ILE A O 1
ATOM 500 N N . LYS A 1 69 ? 13.959 -1.229 7.655 1.00 92.81 69 LYS A N 1
ATOM 501 C CA . LYS A 1 69 ? 14.554 -0.816 8.925 1.00 92.81 69 LYS A CA 1
ATOM 502 C C . LYS A 1 69 ? 13.515 -0.138 9.798 1.00 92.81 69 LYS A C 1
ATOM 504 O O . LYS A 1 69 ? 12.743 0.693 9.341 1.00 92.81 69 LYS A O 1
ATOM 509 N N . THR A 1 70 ? 13.553 -0.456 11.083 1.00 91.56 70 THR A N 1
ATOM 510 C CA . THR A 1 70 ? 12.844 0.302 12.114 1.00 91.56 70 THR A CA 1
ATOM 511 C C . THR A 1 70 ? 13.894 1.095 12.885 1.00 91.56 70 THR A C 1
ATOM 513 O O . THR A 1 70 ? 14.790 0.461 13.456 1.00 91.56 70 THR A O 1
ATOM 516 N N . PRO A 1 71 ? 13.851 2.440 12.878 1.00 88.69 71 PRO A N 1
ATOM 517 C CA . PRO A 1 71 ? 14.837 3.245 13.590 1.00 88.69 71 PRO A CA 1
ATOM 518 C C . PRO A 1 71 ? 14.889 2.912 15.090 1.00 88.69 71 PRO A C 1
ATOM 520 O O . PRO A 1 71 ? 13.918 2.437 15.689 1.00 88.69 71 PRO A O 1
ATOM 523 N N . GLU A 1 72 ? 16.051 3.126 15.710 1.00 89.50 72 GLU A N 1
ATOM 524 C CA . GLU A 1 72 ? 16.217 2.884 17.144 1.00 89.50 72 GLU A CA 1
ATOM 525 C C . GLU A 1 72 ? 15.258 3.775 17.947 1.00 89.50 72 GLU A C 1
ATOM 527 O O . GLU A 1 72 ? 15.159 4.975 17.710 1.00 89.50 72 GLU A O 1
ATOM 532 N N . GLY A 1 73 ? 14.539 3.181 18.902 1.00 89.06 73 GLY A N 1
ATOM 533 C CA . GLY A 1 73 ? 13.524 3.886 19.689 1.00 89.06 73 GLY A CA 1
ATOM 534 C C . GLY A 1 73 ? 12.141 3.969 19.034 1.00 89.06 73 GLY A C 1
ATOM 535 O O . GLY A 1 73 ? 11.196 4.360 19.713 1.00 89.06 73 GLY A O 1
ATOM 536 N N . SER A 1 74 ? 11.979 3.524 17.785 1.00 91.88 74 SER A N 1
ATOM 537 C CA . SER A 1 74 ? 10.688 3.567 17.085 1.00 91.88 74 SER A CA 1
ATOM 538 C C . SER A 1 74 ? 9.757 2.384 17.373 1.00 91.88 74 SER A C 1
ATOM 540 O O . SER A 1 74 ? 8.721 2.231 16.736 1.00 91.88 74 SER A O 1
ATOM 542 N N . TRP A 1 75 ? 10.095 1.533 18.341 1.00 93.38 75 TRP A N 1
ATOM 543 C CA . TRP A 1 75 ? 9.190 0.486 18.811 1.00 93.38 75 TRP A CA 1
ATOM 544 C C . TRP A 1 75 ? 8.333 1.017 19.951 1.00 93.38 75 TRP A C 1
ATOM 546 O O . TRP A 1 75 ? 8.852 1.325 21.028 1.00 93.38 75 TRP A O 1
ATOM 556 N N . GLN A 1 76 ? 7.022 1.084 19.740 1.00 92.19 76 GLN A N 1
ATOM 557 C CA . GLN A 1 76 ? 6.081 1.576 20.743 1.00 92.19 76 GLN A CA 1
ATOM 558 C C . GLN A 1 76 ? 5.111 0.480 21.167 1.00 92.19 76 GLN A C 1
ATOM 560 O O . GLN A 1 76 ? 4.696 -0.357 20.371 1.00 92.19 76 GLN A O 1
ATOM 565 N N . ALA A 1 77 ? 4.772 0.442 22.456 1.00 93.62 77 ALA A N 1
ATOM 566 C CA . ALA A 1 77 ? 3.756 -0.484 22.937 1.00 93.62 77 ALA A CA 1
ATOM 567 C C . ALA A 1 77 ? 2.386 -0.040 22.419 1.00 93.62 77 ALA A C 1
ATOM 569 O O . ALA A 1 77 ? 2.015 1.113 22.614 1.00 93.62 77 ALA A O 1
ATOM 570 N N . THR A 1 78 ? 1.633 -0.967 21.836 1.00 91.56 78 THR A N 1
ATOM 571 C CA . THR A 1 78 ? 0.299 -0.692 21.298 1.00 91.56 78 THR A CA 1
ATOM 572 C C . THR A 1 78 ? -0.676 -1.803 21.671 1.00 91.56 78 THR A C 1
ATOM 574 O O . THR A 1 78 ? -0.288 -2.971 21.810 1.00 91.56 78 THR A O 1
ATOM 577 N N . GLU A 1 79 ? -1.944 -1.435 21.829 1.00 91.81 79 GLU A N 1
ATOM 578 C CA . GLU A 1 79 ? -3.070 -2.374 21.912 1.00 91.81 79 GLU A CA 1
ATOM 579 C C . GLU A 1 79 ? -3.875 -2.424 20.600 1.00 91.81 79 GLU A C 1
ATOM 581 O O . GLU A 1 79 ? -4.748 -3.281 20.456 1.00 91.81 79 GLU A O 1
ATOM 586 N N . GLN A 1 80 ? -3.554 -1.548 19.638 1.00 91.38 80 GLN A N 1
ATOM 587 C CA . GLN A 1 80 ? -4.229 -1.460 18.347 1.00 91.38 80 GLN A CA 1
ATOM 588 C C . GLN A 1 80 ? -3.918 -2.666 17.457 1.00 91.38 80 GLN A C 1
ATOM 590 O O . GLN A 1 80 ? -2.839 -3.266 17.529 1.00 91.38 80 GLN A O 1
ATOM 595 N N . LYS A 1 81 ? -4.868 -3.010 16.585 1.00 91.75 81 LYS A N 1
ATOM 596 C CA . LYS A 1 81 ? -4.752 -4.098 15.611 1.00 91.75 81 LYS A CA 1
ATOM 597 C C . LYS A 1 81 ? -5.319 -3.645 14.277 1.00 91.75 81 LYS A C 1
ATOM 599 O O . LYS A 1 81 ? -6.324 -2.954 14.250 1.00 91.75 81 LYS A O 1
ATOM 604 N N . LEU A 1 82 ? -4.688 -4.074 13.186 1.00 92.19 82 LEU A N 1
ATOM 605 C CA . LEU A 1 82 ? -5.167 -3.746 11.841 1.00 92.19 82 LEU A CA 1
ATOM 606 C C . LEU A 1 82 ? -6.273 -4.690 11.350 1.00 92.19 82 LEU A C 1
ATOM 608 O O . LEU A 1 82 ? -7.077 -4.311 10.501 1.00 92.19 82 LEU A O 1
ATOM 612 N N . ALA A 1 83 ? -6.276 -5.937 11.827 1.00 89.88 83 ALA A N 1
ATOM 613 C CA . ALA A 1 83 ? -7.208 -6.951 11.349 1.00 89.88 83 ALA A CA 1
ATOM 614 C C . ALA A 1 83 ? -8.659 -6.457 11.464 1.00 89.88 83 ALA A C 1
ATOM 616 O O . ALA A 1 83 ? -9.060 -5.961 12.512 1.00 89.88 83 ALA A O 1
ATOM 617 N N . ASP A 1 84 ? -9.415 -6.611 10.376 1.00 89.81 84 ASP A N 1
ATOM 618 C CA . ASP A 1 84 ? -10.836 -6.260 10.255 1.00 89.81 84 ASP A CA 1
ATOM 619 C C . ASP A 1 84 ? -11.183 -4.756 10.311 1.00 89.81 84 ASP A C 1
ATOM 621 O O . ASP A 1 84 ? -12.363 -4.415 10.258 1.00 89.81 84 ASP A O 1
ATOM 625 N N . VAL A 1 85 ? -10.192 -3.850 10.336 1.00 95.38 85 VAL A N 1
ATOM 626 C CA . VAL A 1 85 ? -10.441 -2.392 10.331 1.00 95.38 85 VAL A CA 1
ATOM 627 C C . VAL A 1 85 ? -10.973 -1.907 8.984 1.00 95.38 85 VAL A C 1
ATOM 629 O O . VAL A 1 85 ? -11.835 -1.033 8.928 1.00 95.38 85 VAL A O 1
ATOM 632 N N . TYR A 1 86 ? -10.463 -2.461 7.885 1.00 96.56 86 TYR A N 1
ATOM 633 C CA . TYR A 1 86 ? -10.768 -1.980 6.543 1.00 96.56 86 TYR A CA 1
ATOM 634 C C . TYR A 1 86 ? -11.651 -2.944 5.765 1.00 96.56 86 TYR A C 1
ATOM 636 O O . TYR A 1 86 ? -11.312 -4.112 5.578 1.00 96.56 86 TYR A O 1
ATOM 644 N N . ALA A 1 87 ? -12.745 -2.412 5.229 1.00 97.38 87 ALA A N 1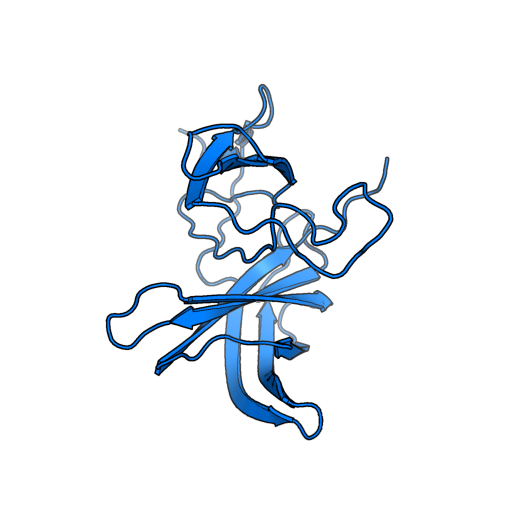
ATOM 645 C CA . ALA A 1 87 ? -13.549 -3.063 4.209 1.00 97.38 87 ALA A CA 1
ATOM 646 C C . ALA A 1 87 ? -13.371 -2.326 2.878 1.00 97.38 87 ALA A C 1
ATOM 648 O O . ALA A 1 87 ? -13.613 -1.123 2.794 1.00 97.38 87 ALA A O 1
ATOM 649 N N . VAL A 1 88 ? -12.967 -3.057 1.840 1.00 97.88 88 VAL A N 1
ATOM 650 C CA . VAL A 1 88 ? -12.875 -2.546 0.469 1.00 97.88 88 VAL A CA 1
ATOM 651 C C . VAL A 1 88 ? -13.984 -3.176 -0.364 1.00 97.88 88 VAL A C 1
ATOM 653 O O . VAL A 1 88 ? -14.110 -4.401 -0.412 1.00 97.88 88 VAL A O 1
ATOM 656 N N . ALA A 1 89 ? -14.780 -2.343 -1.028 1.00 98.25 89 ALA A N 1
ATOM 657 C CA . ALA A 1 89 ? -15.739 -2.771 -2.034 1.00 98.25 89 ALA A CA 1
ATOM 658 C C . ALA A 1 89 ? -15.221 -2.368 -3.418 1.00 98.25 89 ALA A C 1
ATOM 660 O O . ALA A 1 89 ? -15.331 -1.210 -3.819 1.00 98.25 89 ALA A O 1
ATOM 661 N N . ASP A 1 90 ? -14.644 -3.333 -4.134 1.00 97.56 90 ASP A N 1
ATOM 662 C CA . ASP A 1 90 ? -14.112 -3.116 -5.480 1.00 97.56 90 ASP A CA 1
ATOM 663 C C . ASP A 1 90 ? -15.243 -2.851 -6.487 1.00 97.56 90 ASP A C 1
ATOM 665 O O . ASP A 1 90 ? -16.149 -3.671 -6.667 1.00 97.56 90 ASP A O 1
ATOM 669 N N . GLY A 1 91 ? -15.185 -1.688 -7.135 1.00 97.25 91 GLY A N 1
ATOM 670 C CA . GLY A 1 91 ? -16.098 -1.254 -8.190 1.00 97.25 91 GLY A CA 1
ATOM 671 C C . GLY A 1 91 ? -15.664 -1.693 -9.590 1.00 97.25 91 GLY A C 1
ATOM 672 O O . GLY A 1 91 ? -16.453 -1.591 -10.532 1.00 97.25 91 GLY A O 1
ATOM 673 N N . GLY A 1 92 ? -14.447 -2.219 -9.735 1.00 97.44 92 GLY A N 1
ATOM 674 C CA . GLY A 1 92 ? -13.913 -2.716 -10.993 1.00 97.44 92 GLY A CA 1
ATOM 675 C C . GLY A 1 92 ? -12.837 -1.822 -11.607 1.00 97.44 92 GLY A C 1
ATOM 676 O O . GLY A 1 92 ? -12.534 -0.723 -11.131 1.00 97.44 92 GLY A O 1
ATOM 677 N N . ALA A 1 93 ? -12.298 -2.301 -12.730 1.00 97.06 93 ALA A N 1
ATOM 678 C CA . ALA A 1 93 ? -11.310 -1.598 -13.537 1.00 97.06 93 ALA A CA 1
ATOM 679 C C . ALA A 1 93 ? -11.841 -1.290 -14.946 1.00 97.06 93 ALA A C 1
ATOM 681 O O . ALA A 1 93 ? -12.374 -2.175 -15.621 1.00 97.06 93 ALA A O 1
ATOM 682 N N . ALA A 1 94 ? -11.624 -0.068 -15.430 1.00 96.31 94 ALA A N 1
ATOM 683 C CA . ALA A 1 94 ? -12.018 0.378 -16.766 1.00 96.31 94 ALA A CA 1
ATOM 684 C C . ALA A 1 94 ? -10.857 1.061 -17.503 1.00 96.31 94 ALA A C 1
ATOM 686 O O . ALA A 1 94 ? -9.950 1.620 -16.890 1.00 96.31 94 ALA A O 1
ATOM 687 N N . ASP A 1 95 ? -10.867 1.000 -18.834 1.00 94.69 95 ASP A N 1
ATOM 688 C CA . ASP A 1 95 ? -9.922 1.763 -19.651 1.00 94.69 95 ASP A CA 1
ATOM 689 C C . ASP A 1 95 ? -10.440 3.193 -19.828 1.00 94.69 95 ASP A C 1
ATOM 691 O O . ASP A 1 95 ? -11.608 3.414 -20.156 1.00 94.69 95 ASP A O 1
ATOM 695 N N . THR A 1 96 ? -9.564 4.174 -19.639 1.00 91.38 96 THR A N 1
ATOM 696 C CA . THR A 1 96 ? -9.896 5.588 -19.839 1.00 91.38 96 THR A CA 1
ATOM 697 C C . THR A 1 96 ? -9.575 6.032 -21.264 1.00 91.38 96 THR A C 1
ATOM 699 O O . THR A 1 96 ? -8.698 5.488 -21.937 1.00 91.38 96 THR A O 1
ATOM 702 N N . GLN A 1 97 ? -10.216 7.114 -21.714 1.00 85.44 97 GLN A N 1
ATOM 703 C CA . GLN A 1 97 ? -9.931 7.735 -23.018 1.00 85.44 97 GLN A CA 1
ATOM 704 C C . GLN A 1 97 ? -8.485 8.257 -23.171 1.00 85.44 97 GLN A C 1
ATOM 706 O O . GLN A 1 97 ? -8.062 8.565 -24.282 1.00 85.44 97 GLN A O 1
ATOM 711 N N . PHE A 1 98 ? -7.731 8.357 -22.070 1.00 81.94 98 PHE A N 1
ATOM 712 C CA . PHE A 1 98 ? -6.350 8.845 -22.035 1.00 81.94 98 PHE A CA 1
ATOM 713 C C . PHE A 1 98 ? -5.312 7.714 -21.942 1.00 81.94 98 PHE A C 1
ATOM 715 O O . PHE A 1 98 ? -4.134 7.982 -21.721 1.00 81.94 98 PHE A O 1
ATOM 722 N N . GLY A 1 99 ? -5.732 6.454 -22.104 1.00 83.38 99 GLY A N 1
ATOM 723 C CA . GLY A 1 99 ? -4.835 5.295 -22.071 1.00 83.38 99 GLY A CA 1
ATOM 724 C C . GLY A 1 99 ? -4.374 4.889 -20.668 1.00 83.38 99 GLY A C 1
ATOM 725 O O . GLY A 1 99 ? -3.450 4.090 -20.542 1.00 83.38 99 GLY A O 1
ATOM 726 N N . ALA A 1 100 ? -4.997 5.426 -19.617 1.00 91.12 100 ALA A N 1
ATOM 727 C CA . ALA A 1 100 ? -4.823 4.947 -18.249 1.00 91.12 100 ALA A CA 1
ATOM 728 C C . ALA A 1 100 ? -5.847 3.854 -17.927 1.00 91.12 100 ALA A C 1
ATOM 730 O O . ALA A 1 100 ? -6.965 3.891 -18.454 1.00 91.12 100 ALA A O 1
ATOM 731 N N . LYS A 1 101 ? -5.493 2.947 -17.014 1.00 95.25 101 LYS A N 1
ATOM 732 C CA . LYS A 1 101 ? -6.461 2.077 -16.340 1.00 95.25 101 LYS A CA 1
ATOM 733 C C . LYS A 1 101 ? -7.009 2.805 -15.116 1.00 95.25 101 LYS A C 1
ATOM 735 O O . LYS A 1 101 ? -6.229 3.336 -14.335 1.00 95.25 101 LYS A O 1
ATOM 740 N N . GLU A 1 102 ? -8.318 2.852 -14.954 1.00 97.31 102 GLU A N 1
ATOM 741 C CA . GLU A 1 102 ? -8.977 3.431 -13.784 1.00 97.31 102 GLU A CA 1
ATOM 742 C C . GLU A 1 102 ? -9.546 2.309 -12.921 1.00 97.31 102 GLU A C 1
ATOM 744 O O . GLU A 1 102 ? -10.291 1.468 -13.423 1.00 97.31 102 GLU A O 1
ATOM 749 N N . PHE A 1 103 ? -9.188 2.300 -11.639 1.00 98.06 103 PHE A N 1
ATOM 750 C CA . PHE A 1 103 ? -9.732 1.392 -10.631 1.00 98.06 103 PHE A CA 1
ATOM 751 C C . PHE A 1 103 ? -10.627 2.184 -9.693 1.00 98.06 103 PHE A C 1
ATOM 753 O O . PHE A 1 103 ? -10.191 3.193 -9.140 1.00 98.06 103 PHE A O 1
ATOM 760 N N . THR A 1 104 ? -11.859 1.723 -9.508 1.00 98.38 104 THR A N 1
ATOM 761 C CA . THR A 1 104 ? -12.859 2.419 -8.690 1.00 98.38 104 THR A CA 1
ATOM 762 C C . THR A 1 104 ? -13.384 1.517 -7.590 1.00 98.38 104 THR A C 1
ATOM 764 O O . THR A 1 104 ? -13.283 0.294 -7.679 1.00 98.38 104 THR A O 1
ATOM 767 N N . GLY A 1 105 ? -13.956 2.110 -6.551 1.00 98.44 105 GLY A N 1
ATOM 768 C CA . GLY A 1 105 ? -14.615 1.382 -5.478 1.00 98.44 105 GLY A CA 1
ATOM 769 C C . GLY A 1 105 ? -14.774 2.252 -4.248 1.00 98.44 105 GLY A C 1
ATOM 770 O O . GLY A 1 105 ? -14.636 3.474 -4.319 1.00 98.44 105 GLY A O 1
ATOM 771 N N . THR A 1 106 ? -15.048 1.614 -3.116 1.00 98.50 106 THR A N 1
ATOM 772 C CA . THR A 1 106 ? -15.113 2.299 -1.827 1.00 98.50 106 THR A CA 1
ATOM 773 C C . THR A 1 106 ? -14.240 1.630 -0.782 1.00 98.50 106 THR A C 1
ATOM 775 O O . THR A 1 106 ? -14.000 0.421 -0.814 1.00 98.50 106 THR A O 1
ATOM 778 N N . VAL A 1 107 ? -13.770 2.436 0.163 1.00 98.19 107 VAL A N 1
ATOM 779 C CA . VAL A 1 107 ? -13.100 1.988 1.378 1.00 98.19 107 VAL A CA 1
ATOM 780 C C . VAL A 1 107 ? -13.886 2.481 2.590 1.00 98.19 107 VAL A C 1
ATOM 782 O O . VAL A 1 107 ? -14.280 3.643 2.663 1.00 98.19 107 VAL A O 1
ATOM 785 N N . THR A 1 108 ? -14.127 1.595 3.550 1.00 98.00 108 THR A N 1
ATOM 786 C CA . THR A 1 108 ? -14.688 1.933 4.861 1.00 98.00 108 THR A CA 1
ATOM 787 C C . THR A 1 108 ? -13.693 1.514 5.931 1.00 98.00 108 THR A C 1
ATOM 789 O O . THR A 1 108 ? -13.344 0.336 6.016 1.00 98.00 108 THR A O 1
ATOM 792 N N . ALA A 1 109 ? -13.272 2.461 6.766 1.00 96.94 109 ALA A N 1
ATOM 793 C CA . ALA A 1 109 ? -12.598 2.165 8.026 1.00 96.94 109 ALA A CA 1
ATOM 794 C C . ALA A 1 109 ? -13.666 1.968 9.113 1.00 96.94 109 ALA A C 1
ATOM 796 O O . ALA A 1 109 ? -14.535 2.823 9.265 1.00 96.94 109 ALA A O 1
ATOM 797 N N . SER A 1 110 ? -13.661 0.866 9.862 1.00 96.50 110 SER A N 1
ATOM 798 C CA . SER A 1 110 ? -14.632 0.635 10.945 1.00 96.50 110 SER A CA 1
ATOM 799 C C . SER A 1 110 ? -14.358 1.496 12.177 1.00 96.50 110 SER A C 1
ATOM 801 O O . SER A 1 110 ? -15.277 1.836 12.920 1.00 96.50 110 SER A O 1
ATOM 803 N N . GLU A 1 111 ? -13.093 1.841 12.386 1.00 94.62 111 GLU A N 1
ATOM 804 C CA . GLU A 1 111 ? -12.599 2.678 13.469 1.00 94.62 111 GLU A CA 1
ATOM 805 C C . GLU A 1 111 ? -11.444 3.550 12.976 1.00 94.62 111 GLU A C 1
ATOM 807 O O . GLU A 1 111 ? -10.913 3.343 11.884 1.00 94.62 111 GLU A O 1
ATOM 812 N N . GLN A 1 112 ? -11.073 4.542 13.779 1.00 91.25 112 GLN A N 1
ATOM 813 C CA . GLN A 1 112 ? -9.913 5.381 13.522 1.00 91.25 112 GLN A CA 1
ATOM 814 C C . GLN A 1 112 ? -8.742 4.873 14.355 1.00 91.25 112 GLN A C 1
ATOM 816 O O . GLN A 1 112 ? -8.833 4.844 15.580 1.00 91.25 112 GLN A O 1
ATOM 821 N N . LEU A 1 113 ? -7.663 4.482 13.679 1.00 91.62 113 LEU A N 1
ATOM 822 C CA . LEU A 1 113 ? -6.405 4.129 14.327 1.00 91.62 113 LEU A CA 1
ATOM 823 C C . LEU A 1 113 ? -5.642 5.405 14.709 1.00 91.62 113 LEU A C 1
ATOM 825 O O . LEU A 1 113 ? -5.739 6.424 14.020 1.00 91.62 113 LEU A O 1
ATOM 829 N N . ASP A 1 114 ? -4.888 5.356 15.804 1.00 87.50 114 ASP A N 1
ATOM 830 C CA . ASP A 1 114 ? -4.139 6.500 16.322 1.00 87.50 114 ASP A CA 1
ATOM 831 C C . ASP A 1 114 ? -3.223 7.084 15.237 1.00 87.50 114 ASP A C 1
ATOM 833 O O . ASP A 1 114 ? -2.441 6.378 14.603 1.00 87.50 114 ASP A O 1
ATOM 837 N N . GLY A 1 115 ? -3.342 8.394 15.011 1.00 83.62 115 GLY A N 1
ATOM 838 C CA . GLY A 1 115 ? -2.580 9.119 13.991 1.00 83.62 115 GLY A CA 1
ATOM 839 C C . GLY A 1 115 ? -3.100 8.972 12.556 1.00 83.62 115 GLY A C 1
ATOM 840 O O . GLY A 1 115 ? -2.701 9.760 11.705 1.00 83.62 115 GLY A O 1
ATOM 841 N N . ALA A 1 116 ? -4.018 8.043 12.272 1.00 89.12 116 ALA A N 1
ATOM 842 C CA . ALA A 1 116 ? -4.537 7.804 10.927 1.00 89.12 116 ALA A CA 1
ATOM 843 C C . ALA A 1 116 ? -5.840 8.579 10.664 1.00 89.12 116 ALA A C 1
ATOM 845 O O . ALA A 1 116 ? -6.947 8.116 10.948 1.00 89.12 116 ALA A O 1
ATOM 846 N N . THR A 1 117 ? -5.727 9.785 10.108 1.00 88.56 117 THR A N 1
ATOM 847 C CA . THR A 1 117 ? -6.888 10.574 9.647 1.00 88.56 117 THR A CA 1
ATOM 848 C C . THR A 1 117 ? -7.368 10.170 8.258 1.00 88.56 117 THR A C 1
ATOM 850 O O . THR A 1 117 ? -8.497 10.478 7.881 1.00 88.56 117 THR A O 1
ATOM 853 N N . GLN A 1 118 ? -6.529 9.456 7.514 1.00 94.12 118 GLN A N 1
ATOM 854 C CA . GLN A 1 118 ? -6.784 9.055 6.144 1.00 94.12 118 GLN A CA 1
ATOM 855 C C . GLN A 1 118 ? -6.547 7.558 5.974 1.00 94.12 118 GLN A C 1
ATOM 857 O O . GLN A 1 118 ? -5.953 6.875 6.813 1.00 94.12 118 GLN A O 1
ATOM 862 N N . SER A 1 119 ? -7.001 7.056 4.837 1.00 94.81 119 SER A N 1
ATOM 863 C CA . SER A 1 119 ? -6.752 5.696 4.398 1.00 94.81 119 SER A CA 1
ATOM 864 C C . SER A 1 119 ? -5.980 5.721 3.102 1.00 94.81 119 SER A C 1
ATOM 866 O O . SER A 1 119 ? -6.345 6.401 2.144 1.00 94.81 119 SER A O 1
ATOM 868 N N . ARG A 1 120 ? -4.911 4.944 3.059 1.00 94.94 120 ARG A N 1
ATOM 869 C CA . ARG A 1 120 ? -4.196 4.670 1.826 1.00 94.94 120 ARG A CA 1
ATOM 870 C C . ARG A 1 120 ? -4.817 3.435 1.186 1.00 94.94 120 ARG A C 1
ATOM 872 O O . ARG A 1 120 ? -4.942 2.412 1.852 1.00 94.94 120 ARG A O 1
ATOM 879 N N . VAL A 1 121 ? -5.213 3.547 -0.077 1.00 97.25 121 VAL A N 1
ATOM 880 C CA . VAL A 1 121 ? -5.755 2.453 -0.888 1.00 97.25 121 VAL A CA 1
ATOM 881 C C . VAL A 1 121 ? -4.729 2.091 -1.951 1.00 97.25 121 VAL A C 1
ATOM 883 O O . VAL A 1 121 ? -4.376 2.938 -2.770 1.00 97.25 121 VAL A O 1
ATOM 886 N N . ASP A 1 122 ? -4.272 0.843 -1.948 1.00 96.88 122 ASP A N 1
ATOM 887 C CA . ASP A 1 122 ? -3.294 0.299 -2.887 1.00 96.88 122 ASP A CA 1
ATOM 888 C C . ASP A 1 122 ? -3.959 -0.728 -3.813 1.00 96.88 122 ASP A C 1
ATOM 890 O O . ASP A 1 122 ? -4.589 -1.685 -3.364 1.00 96.88 122 ASP A O 1
ATOM 894 N N . VAL A 1 123 ? -3.767 -0.553 -5.118 1.00 97.56 123 VAL A N 1
ATOM 895 C CA . VAL A 1 123 ? -4.069 -1.536 -6.161 1.00 97.56 123 VAL A CA 1
ATOM 896 C C . VAL A 1 123 ? -2.772 -2.237 -6.535 1.00 97.56 123 VAL A C 1
ATOM 898 O O . VAL A 1 123 ? -1.820 -1.589 -6.965 1.00 97.56 123 VAL A O 1
ATOM 901 N N . ILE A 1 124 ? -2.747 -3.562 -6.416 1.00 96.88 124 ILE A N 1
ATOM 902 C CA . ILE A 1 124 ? -1.619 -4.413 -6.800 1.00 96.88 124 ILE A CA 1
ATOM 903 C C . ILE A 1 124 ? -1.998 -5.190 -8.057 1.00 96.88 124 ILE A C 1
ATOM 905 O O . ILE A 1 124 ? -2.980 -5.932 -8.060 1.00 96.88 124 ILE A O 1
ATOM 909 N N . LEU A 1 125 ? -1.218 -5.019 -9.121 1.00 96.44 125 LEU A N 1
ATOM 910 C CA . LEU A 1 125 ? -1.407 -5.689 -10.405 1.00 96.44 125 LEU A CA 1
ATOM 911 C C . LEU A 1 125 ? -0.651 -7.013 -10.413 1.00 96.44 125 LEU A C 1
ATOM 913 O O . LEU A 1 125 ? 0.518 -7.059 -10.024 1.00 96.44 125 LEU A O 1
ATOM 917 N N . LEU A 1 126 ? -1.313 -8.075 -10.866 1.00 97.25 126 LEU A N 1
ATOM 918 C CA . LEU A 1 126 ? -0.798 -9.437 -10.824 1.00 97.25 126 LEU A CA 1
ATOM 919 C C . LEU A 1 126 ? -0.797 -10.089 -12.209 1.00 97.25 126 LEU A C 1
ATOM 921 O O . LEU A 1 126 ? -1.773 -9.991 -12.963 1.00 97.25 126 LEU A O 1
ATOM 925 N N . ASP A 1 127 ? 0.272 -10.817 -12.520 1.00 97.38 127 ASP A N 1
ATOM 926 C CA . ASP A 1 127 ? 0.331 -11.701 -13.682 1.00 97.38 127 ASP A CA 1
ATOM 927 C C . ASP A 1 127 ? -0.569 -12.943 -13.503 1.00 97.38 127 ASP A C 1
ATOM 929 O O . ASP A 1 127 ? -1.219 -13.159 -12.474 1.00 97.38 127 ASP A O 1
ATOM 933 N N . LYS A 1 128 ? -0.620 -13.792 -14.534 1.00 97.31 128 LYS A N 1
ATOM 934 C CA . LYS A 1 128 ? -1.422 -15.031 -14.538 1.00 97.31 128 LYS A CA 1
ATOM 935 C C . LYS A 1 128 ? -0.986 -16.067 -13.491 1.00 97.31 128 LYS A C 1
ATOM 937 O O . LYS A 1 128 ? -1.746 -16.989 -13.205 1.00 97.31 128 LYS A O 1
ATOM 942 N N . ASP A 1 129 ? 0.238 -15.949 -12.982 1.00 97.19 129 ASP A N 1
ATOM 943 C CA . ASP A 1 129 ? 0.836 -16.840 -11.991 1.00 97.19 129 ASP A CA 1
ATOM 944 C C . ASP A 1 129 ? 0.765 -16.222 -10.572 1.00 97.19 129 ASP A C 1
ATOM 946 O O . ASP A 1 129 ? 1.249 -16.826 -9.613 1.00 97.19 129 ASP A O 1
ATOM 950 N N . GLY A 1 130 ? 0.140 -15.044 -10.425 1.00 94.56 130 GLY A N 1
ATOM 951 C CA . GLY A 1 130 ? -0.039 -14.329 -9.162 1.00 94.56 130 GLY A CA 1
ATOM 952 C C . GLY A 1 130 ? 1.172 -13.505 -8.716 1.00 94.56 130 GLY A C 1
ATOM 953 O O . GLY A 1 130 ? 1.265 -13.167 -7.536 1.00 94.56 130 GLY A O 1
ATOM 954 N N . LYS A 1 131 ? 2.118 -13.197 -9.610 1.00 94.25 131 LYS A N 1
ATOM 955 C CA . LYS A 1 131 ? 3.276 -12.339 -9.309 1.00 94.25 131 LYS A CA 1
ATOM 956 C C . LYS A 1 131 ? 2.946 -10.873 -9.530 1.00 94.25 131 LYS A C 1
ATOM 958 O O . LYS A 1 131 ? 2.170 -10.542 -10.415 1.00 94.25 131 LYS A O 1
ATOM 963 N N . ILE A 1 132 ? 3.582 -10.004 -8.751 1.00 91.81 132 ILE A N 1
ATOM 964 C CA . ILE A 1 132 ? 3.396 -8.553 -8.830 1.00 91.81 132 ILE A CA 1
ATOM 965 C C . ILE A 1 132 ? 4.028 -8.009 -10.117 1.00 91.81 132 ILE A C 1
ATOM 967 O O . ILE A 1 132 ? 5.229 -8.167 -10.324 1.00 91.81 132 ILE A O 1
ATOM 971 N N . GLU A 1 133 ? 3.220 -7.331 -10.930 1.00 92.19 133 GLU A N 1
ATOM 972 C CA . GLU A 1 133 ? 3.641 -6.586 -12.129 1.00 92.19 133 GLU A CA 1
ATOM 973 C C . GLU A 1 133 ? 3.744 -5.077 -11.860 1.00 92.19 133 GLU A C 1
ATOM 975 O O . GLU A 1 133 ? 4.513 -4.362 -12.498 1.00 92.19 133 GLU A O 1
ATOM 980 N N . GLY A 1 134 ? 2.989 -4.571 -10.884 1.00 90.38 134 GLY A N 1
ATOM 981 C CA . GLY A 1 134 ? 3.021 -3.165 -10.506 1.00 90.38 134 GLY A CA 1
ATOM 982 C C . GLY A 1 134 ? 2.036 -2.837 -9.395 1.00 90.38 134 GLY A C 1
ATOM 983 O O . GLY A 1 134 ? 1.288 -3.697 -8.930 1.00 90.38 134 GLY A O 1
ATOM 984 N N . GLY A 1 135 ? 2.022 -1.575 -8.981 1.00 93.12 135 GLY A N 1
ATOM 985 C CA . GLY A 1 135 ? 1.044 -1.086 -8.025 1.00 93.12 135 GLY A CA 1
ATOM 986 C C . GLY A 1 135 ? 0.839 0.417 -8.121 1.00 93.12 135 GLY A C 1
ATOM 987 O O . GLY A 1 135 ? 1.716 1.146 -8.584 1.00 93.12 135 GLY A O 1
ATOM 988 N N . TYR A 1 136 ? -0.341 0.852 -7.700 1.00 94.25 136 TYR A N 1
ATOM 989 C CA . TYR A 1 136 ? -0.780 2.241 -7.708 1.00 94.25 136 TYR A CA 1
ATOM 990 C C . TYR A 1 136 ? -1.564 2.514 -6.435 1.00 94.25 136 TYR A C 1
ATOM 992 O O . TYR A 1 136 ? -2.249 1.622 -5.941 1.00 94.25 136 TYR A O 1
ATOM 1000 N N . PHE A 1 137 ? -1.518 3.743 -5.932 1.00 94.69 137 PHE A N 1
ATOM 1001 C CA . PHE A 1 137 ? -2.244 4.089 -4.718 1.00 94.69 137 PHE A CA 1
ATOM 1002 C C . PHE A 1 137 ? -2.926 5.444 -4.797 1.00 94.69 137 PHE A C 1
ATOM 1004 O O . PHE A 1 137 ? -2.589 6.293 -5.625 1.00 94.69 137 PHE A O 1
ATOM 1011 N N . LYS A 1 138 ? -3.861 5.644 -3.872 1.00 94.75 138 LYS A N 1
ATOM 1012 C CA . LYS A 1 138 ? -4.440 6.941 -3.538 1.00 94.75 138 LYS A CA 1
ATOM 1013 C C . LYS A 1 138 ? -4.620 7.043 -2.029 1.00 94.75 138 LYS A C 1
ATOM 1015 O O . LYS A 1 138 ? -4.850 6.044 -1.355 1.00 94.75 138 LYS A O 1
ATOM 1020 N N . ILE A 1 139 ? -4.510 8.259 -1.514 1.00 95.06 139 ILE A N 1
ATOM 1021 C CA . ILE A 1 139 ? -4.882 8.587 -0.139 1.00 95.06 139 ILE A CA 1
ATOM 1022 C C . ILE A 1 139 ? -6.293 9.172 -0.176 1.00 95.06 139 ILE A C 1
ATOM 1024 O O . ILE A 1 139 ? -6.602 10.004 -1.033 1.00 95.06 139 ILE A O 1
ATOM 1028 N N . VAL A 1 140 ? -7.148 8.690 0.717 1.00 95.62 140 VAL A N 1
ATOM 1029 C CA . VAL A 1 140 ? -8.569 9.018 0.793 1.00 95.62 140 VAL A CA 1
ATOM 1030 C C . VAL A 1 140 ? -8.886 9.451 2.218 1.00 95.62 140 VAL A C 1
ATOM 1032 O O . VAL A 1 140 ? -8.525 8.760 3.171 1.00 95.62 140 VAL A O 1
ATOM 1035 N N . ASP A 1 141 ? -9.576 10.577 2.368 1.00 94.94 141 ASP A N 1
ATOM 1036 C CA . ASP A 1 141 ? -10.125 10.984 3.660 1.00 94.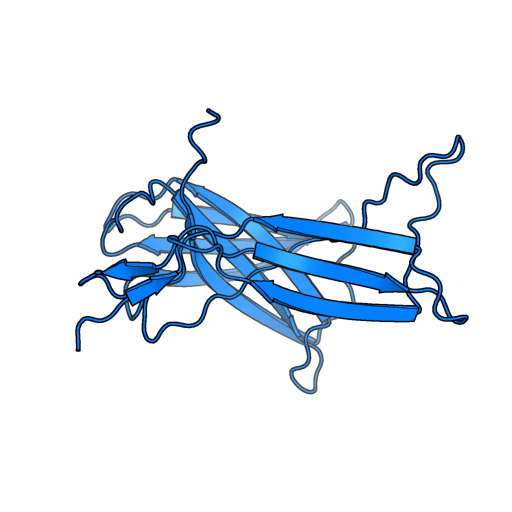94 141 ASP A CA 1
ATOM 1037 C C . ASP A 1 141 ? -11.219 9.999 4.078 1.00 94.94 141 ASP 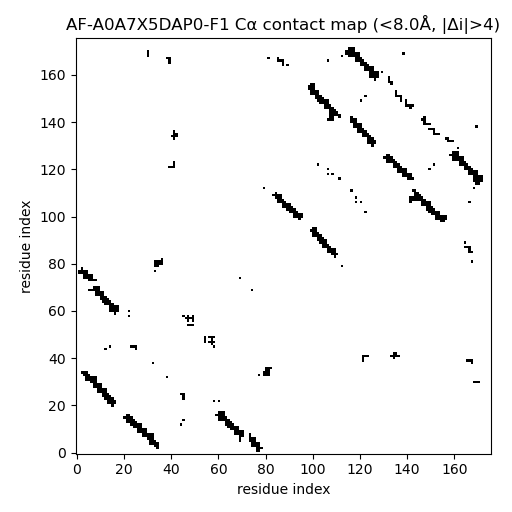A C 1
ATOM 1039 O O . ASP A 1 141 ? -12.161 9.743 3.326 1.00 94.94 141 ASP A O 1
ATOM 1043 N N . THR A 1 142 ? -11.103 9.433 5.278 1.00 93.38 142 THR A N 1
ATOM 1044 C CA . THR A 1 142 ? -12.046 8.424 5.772 1.00 93.38 142 THR A CA 1
ATOM 1045 C C . THR A 1 142 ? -12.564 8.780 7.150 1.00 93.38 142 THR A C 1
ATOM 1047 O O . THR A 1 142 ? -11.785 9.044 8.062 1.00 93.38 142 THR A O 1
ATOM 1050 N N . GLU A 1 143 ? -13.881 8.695 7.322 1.00 94.44 143 GLU A N 1
ATOM 1051 C CA . GLU A 1 143 ? -14.532 8.768 8.627 1.00 94.44 143 GLU A CA 1
ATOM 1052 C C . GLU A 1 143 ? -14.953 7.361 9.082 1.00 94.44 143 GLU A C 1
ATOM 1054 O O . GLU A 1 143 ? -15.480 6.592 8.270 1.00 94.44 143 GLU A O 1
ATOM 1059 N N . PRO A 1 144 ? -14.778 7.004 10.369 1.00 95.62 144 PRO A N 1
ATOM 1060 C CA . PRO A 1 144 ? -15.190 5.703 10.881 1.00 95.62 144 PRO A CA 1
ATOM 1061 C C . PRO A 1 144 ? -16.647 5.351 10.558 1.00 95.62 144 PRO A C 1
ATOM 1063 O O . PRO A 1 144 ? -17.577 6.110 10.839 1.00 95.62 144 PRO A O 1
ATOM 1066 N N . GLY A 1 145 ? -16.845 4.171 9.978 1.00 96.44 145 GLY A N 1
ATOM 1067 C CA . GLY A 1 145 ? -18.140 3.629 9.581 1.00 96.44 145 GLY A CA 1
ATOM 1068 C C . GLY A 1 145 ? -18.730 4.221 8.299 1.00 96.44 145 GLY A C 1
ATOM 1069 O O . GLY A 1 145 ? -19.790 3.760 7.874 1.00 96.44 145 GLY A O 1
ATOM 1070 N N . GLN A 1 146 ? -18.078 5.201 7.665 1.00 97.56 146 GLN A N 1
ATOM 1071 C CA . GLN A 1 146 ? -18.526 5.778 6.398 1.00 97.56 146 GLN A CA 1
ATOM 1072 C C . GLN A 1 146 ? -17.697 5.242 5.230 1.00 97.56 146 GLN A C 1
ATOM 1074 O O . GLN A 1 146 ? -16.478 5.110 5.308 1.00 97.56 146 GLN A O 1
ATOM 1079 N N . ALA A 1 147 ? -18.376 4.897 4.136 1.00 97.88 147 ALA A N 1
ATOM 1080 C CA . ALA A 1 147 ? -17.713 4.543 2.890 1.00 97.88 147 ALA A CA 1
ATOM 1081 C C . ALA A 1 147 ? -17.215 5.811 2.192 1.00 97.88 147 ALA A C 1
ATOM 1083 O O . ALA A 1 147 ? -17.994 6.739 1.980 1.00 97.88 147 ALA A O 1
ATOM 1084 N N . ALA A 1 148 ? -15.939 5.817 1.825 1.00 98.12 148 ALA A N 1
ATOM 1085 C CA . ALA A 1 148 ? -15.326 6.842 0.999 1.00 98.12 148 ALA A CA 1
ATOM 1086 C C . ALA A 1 148 ? -14.983 6.256 -0.373 1.00 98.12 148 ALA A C 1
ATOM 1088 O O . ALA A 1 148 ? -14.456 5.143 -0.463 1.00 98.12 148 ALA A O 1
ATOM 1089 N N . ASP A 1 149 ? -15.291 6.996 -1.433 1.00 98.31 149 ASP A N 1
ATOM 1090 C CA . ASP A 1 149 ? -14.975 6.587 -2.799 1.00 98.31 149 ASP A CA 1
ATOM 1091 C C . ASP A 1 149 ? -13.467 6.708 -3.065 1.00 98.31 149 ASP A C 1
ATOM 1093 O O . ASP A 1 149 ? -12.812 7.658 -2.627 1.00 98.31 149 ASP A O 1
ATOM 1097 N N . TYR A 1 150 ? -12.924 5.768 -3.836 1.00 97.69 150 TYR A N 1
ATOM 1098 C CA . TYR A 1 150 ? -11.602 5.891 -4.436 1.00 97.69 150 TYR A CA 1
ATOM 1099 C C . TYR A 1 150 ? -11.671 5.716 -5.954 1.00 97.69 150 TYR A C 1
ATOM 1101 O O . TYR A 1 150 ? -12.455 4.933 -6.493 1.00 97.69 150 TYR A O 1
ATOM 1109 N N . ASP A 1 151 ? -10.779 6.428 -6.627 1.00 96.75 151 ASP A N 1
ATOM 1110 C CA . ASP A 1 151 ? -10.502 6.382 -8.057 1.00 96.75 151 ASP A CA 1
ATOM 1111 C C . ASP A 1 151 ? -8.981 6.471 -8.240 1.00 96.75 151 ASP A C 1
ATOM 1113 O O . ASP A 1 151 ? -8.343 7.473 -7.904 1.00 96.75 151 ASP A O 1
ATOM 1117 N N . ILE A 1 152 ? -8.376 5.379 -8.708 1.00 96.44 152 ILE A N 1
ATOM 1118 C CA . ILE A 1 152 ? -6.929 5.261 -8.906 1.00 96.44 152 ILE A CA 1
ATOM 1119 C C . ILE A 1 152 ? -6.655 5.190 -10.406 1.00 96.44 152 ILE A C 1
ATOM 1121 O O . ILE A 1 152 ? -7.025 4.223 -11.074 1.00 96.44 152 ILE A O 1
ATOM 1125 N N . TYR A 1 153 ? -5.973 6.213 -10.927 1.00 94.00 153 TYR A N 1
ATOM 1126 C CA . TYR A 1 153 ? -5.563 6.296 -12.328 1.00 94.00 153 TYR A CA 1
ATOM 1127 C C . TYR A 1 153 ? -4.154 5.737 -12.522 1.00 94.00 153 TYR A C 1
ATOM 1129 O O . TYR A 1 153 ? -3.151 6.375 -12.203 1.00 94.00 153 TYR A O 1
ATOM 1137 N N . ALA A 1 154 ? -4.078 4.554 -13.113 1.00 92.50 154 ALA A N 1
ATOM 1138 C CA . ALA A 1 154 ? -2.844 3.875 -13.453 1.00 92.50 154 ALA A CA 1
ATOM 1139 C C . ALA A 1 154 ? -2.414 4.208 -14.889 1.00 92.50 154 ALA A C 1
ATOM 1141 O O . ALA A 1 154 ? -2.710 3.490 -15.852 1.00 92.50 154 ALA A O 1
ATOM 1142 N N . VAL A 1 155 ? -1.727 5.341 -15.048 1.00 89.00 155 VAL A N 1
ATOM 1143 C CA . VAL A 1 155 ? -1.101 5.720 -16.322 1.00 89.00 155 VAL A CA 1
ATOM 1144 C C . VAL A 1 155 ? 0.088 4.796 -16.584 1.00 89.00 155 VAL A C 1
ATOM 1146 O O . VAL A 1 155 ? 0.952 4.630 -15.724 1.00 89.00 155 VAL A O 1
ATOM 1149 N N . GLY A 1 156 ? 0.138 4.200 -17.778 1.00 85.25 156 GLY A N 1
ATOM 1150 C CA . GLY A 1 156 ? 1.225 3.294 -18.153 1.00 85.25 156 GLY A CA 1
ATOM 1151 C C . GLY A 1 156 ? 1.227 1.976 -17.376 1.00 85.25 156 GLY A C 1
ATOM 1152 O O . GLY A 1 156 ? 2.294 1.393 -17.205 1.00 85.25 156 GLY A O 1
ATOM 1153 N N . ALA A 1 157 ? 0.057 1.527 -16.903 1.00 88.88 157 ALA A N 1
ATOM 1154 C CA . ALA A 1 157 ? -0.084 0.220 -16.270 1.00 88.88 157 ALA A CA 1
ATOM 1155 C C . ALA A 1 157 ? 0.507 -0.880 -17.172 1.00 88.88 157 ALA A C 1
ATOM 1157 O O . ALA A 1 157 ? 0.193 -0.904 -18.369 1.00 88.88 157 ALA A O 1
ATOM 1158 N N . PRO A 1 158 ? 1.352 -1.780 -16.633 1.00 89.94 158 PRO A N 1
ATOM 1159 C CA . PRO A 1 158 ? 1.803 -2.950 -17.376 1.00 89.94 158 PRO A CA 1
ATOM 1160 C C . PRO A 1 158 ? 0.613 -3.847 -17.736 1.00 89.94 158 PRO A C 1
ATOM 1162 O O . PRO A 1 158 ? -0.487 -3.693 -17.206 1.00 89.94 158 PRO A O 1
ATOM 1165 N N . GLU A 1 159 ? 0.823 -4.808 -18.634 1.00 92.44 159 GLU A N 1
ATOM 1166 C CA . GLU A 1 159 ? -0.163 -5.868 -18.842 1.00 92.44 159 GLU A CA 1
ATOM 1167 C C . GLU A 1 159 ? -0.304 -6.691 -17.552 1.00 92.44 159 GLU A C 1
ATOM 1169 O O . GLU A 1 159 ? 0.691 -7.063 -16.934 1.00 92.44 159 GLU A O 1
ATOM 1174 N N . PHE A 1 160 ? -1.538 -6.969 -17.135 1.00 95.94 160 PHE A N 1
ATOM 1175 C CA . PHE A 1 160 ? -1.833 -7.747 -15.934 1.00 95.94 160 PHE A CA 1
ATOM 1176 C C . PHE A 1 160 ? -3.020 -8.679 -16.183 1.00 95.94 160 PHE A C 1
ATOM 1178 O O . PHE A 1 160 ? -3.904 -8.385 -16.988 1.00 95.94 160 PHE A O 1
ATOM 1185 N N . ALA A 1 161 ? -3.049 -9.813 -15.484 1.00 97.62 161 ALA A N 1
ATOM 1186 C CA . ALA A 1 161 ? -4.126 -10.797 -15.589 1.00 97.62 161 ALA A CA 1
ATOM 1187 C C . ALA A 1 161 ? -5.224 -10.578 -14.540 1.00 97.62 161 ALA A C 1
ATOM 1189 O O . ALA A 1 161 ? -6.390 -10.884 -14.781 1.00 97.62 161 ALA A O 1
ATOM 1190 N N . SER A 1 162 ? -4.850 -10.069 -13.366 1.00 97.81 162 SER A N 1
ATOM 1191 C CA . SER A 1 162 ? -5.767 -9.752 -12.270 1.00 97.81 162 SER A CA 1
ATOM 1192 C C . SER A 1 162 ? -5.198 -8.629 -11.405 1.00 97.81 162 SER A C 1
ATOM 1194 O O . SER A 1 162 ? -4.053 -8.218 -11.589 1.00 97.81 162 SER A O 1
ATOM 1196 N N . TYR A 1 163 ? -5.996 -8.108 -10.482 1.00 97.69 163 TYR A N 1
ATOM 1197 C CA . TYR A 1 163 ? -5.551 -7.121 -9.508 1.00 97.69 163 TYR A CA 1
ATOM 1198 C C . TYR A 1 163 ? -6.198 -7.394 -8.151 1.00 97.69 163 TYR A C 1
ATOM 1200 O O . TYR A 1 163 ? -7.205 -8.099 -8.063 1.00 97.69 163 TYR A O 1
ATOM 1208 N N . ALA A 1 164 ? -5.606 -6.837 -7.101 1.00 97.12 164 ALA A N 1
ATOM 1209 C CA . ALA A 1 164 ? -6.144 -6.855 -5.750 1.00 97.12 164 ALA A CA 1
ATOM 1210 C C . ALA A 1 164 ? -6.090 -5.449 -5.154 1.00 97.12 164 ALA A C 1
ATOM 1212 O O . ALA A 1 164 ? -5.168 -4.690 -5.454 1.00 97.12 164 ALA A O 1
ATOM 1213 N N . VAL A 1 165 ? -7.071 -5.116 -4.317 1.00 97.75 165 VAL A N 1
ATOM 1214 C CA . VAL A 1 165 ? -7.184 -3.804 -3.678 1.00 97.75 165 VAL A CA 1
ATOM 1215 C C . VAL A 1 165 ? -7.092 -3.970 -2.169 1.00 97.75 165 VAL A C 1
ATOM 1217 O O . VAL A 1 165 ? -7.785 -4.806 -1.590 1.00 97.75 165 VAL A O 1
ATOM 1220 N N . TYR A 1 166 ? -6.239 -3.170 -1.544 1.00 96.38 166 TYR A N 1
ATOM 1221 C CA . TYR A 1 166 ? -5.990 -3.188 -0.109 1.00 96.38 166 TYR A CA 1
ATOM 1222 C C . TYR A 1 166 ? -6.082 -1.779 0.455 1.00 96.38 166 TYR A C 1
ATOM 1224 O O . TYR A 1 166 ? -5.857 -0.805 -0.259 1.00 96.38 166 TYR A O 1
ATOM 1232 N N . ALA A 1 167 ? -6.391 -1.680 1.744 1.00 95.69 167 ALA A N 1
ATOM 1233 C CA . ALA A 1 167 ? -6.387 -0.418 2.460 1.00 95.69 167 ALA A CA 1
ATOM 1234 C C . ALA A 1 167 ? -5.570 -0.529 3.747 1.00 95.69 167 ALA A C 1
ATOM 1236 O O . ALA A 1 167 ? -5.524 -1.585 4.383 1.00 95.69 167 ALA A O 1
ATOM 1237 N N . SER A 1 168 ? -4.923 0.569 4.114 1.00 94.12 168 SER A N 1
ATOM 1238 C CA . SER A 1 168 ? -4.096 0.688 5.310 1.00 94.12 168 SER A CA 1
ATOM 1239 C C . SER A 1 168 ? -4.244 2.076 5.937 1.00 94.12 168 SER A C 1
ATOM 1241 O O . SER A 1 168 ? -4.553 3.031 5.213 1.00 94.12 168 SER A O 1
ATOM 1243 N N . PRO A 1 169 ? -3.973 2.225 7.246 1.00 93.00 169 PRO A N 1
ATOM 1244 C CA . PRO A 1 169 ? -3.964 3.534 7.883 1.00 93.00 169 PRO A CA 1
ATOM 1245 C C . PRO A 1 169 ? -2.933 4.449 7.231 1.00 93.00 169 PRO A C 1
ATOM 1247 O O . PRO A 1 169 ? -1.825 4.021 6.897 1.00 93.00 169 PRO A O 1
ATOM 1250 N N . TRP A 1 170 ? -3.304 5.714 7.066 1.00 91.50 170 TRP A N 1
ATOM 1251 C CA . TRP A 1 170 ? -2.409 6.762 6.611 1.00 91.50 170 TRP A CA 1
ATOM 1252 C C . TRP A 1 170 ? -2.472 7.947 7.566 1.00 91.50 170 TRP A C 1
ATOM 1254 O O . TRP A 1 170 ? -3.534 8.533 7.792 1.00 91.50 170 TRP A O 1
ATOM 1264 N N . ALA A 1 171 ? -1.315 8.282 8.125 1.00 82.81 171 ALA A N 1
ATOM 1265 C CA . ALA A 1 171 ? -1.112 9.526 8.837 1.00 82.81 171 ALA A CA 1
ATOM 1266 C C . ALA A 1 171 ? -0.612 10.562 7.831 1.00 82.81 171 ALA A C 1
ATOM 1268 O O . ALA A 1 171 ? 0.368 10.319 7.126 1.00 82.81 171 ALA A O 1
ATOM 1269 N N . GLU A 1 172 ? -1.277 11.711 7.761 1.00 67.44 172 GLU A N 1
ATOM 1270 C CA . GLU A 1 172 ? -0.655 12.883 7.159 1.00 67.44 172 GLU A CA 1
ATOM 1271 C C . GLU A 1 172 ? 0.539 13.233 8.053 1.00 67.44 172 GLU A C 1
ATOM 1273 O O . GLU A 1 172 ? 0.370 13.426 9.261 1.00 67.44 172 GLU A O 1
ATOM 1278 N N . GLU A 1 173 ? 1.756 13.232 7.505 1.00 59.28 173 GLU A N 1
ATOM 1279 C CA . GLU A 1 173 ? 2.892 13.721 8.274 1.00 59.28 173 GLU A CA 1
ATOM 1280 C C . GLU A 1 173 ? 2.566 15.143 8.725 1.00 59.28 173 GLU A C 1
ATOM 1282 O O . GLU A 1 173 ? 2.323 16.037 7.909 1.00 59.28 173 GLU A O 1
ATOM 1287 N N . ALA A 1 174 ? 2.578 15.370 10.039 1.00 38.34 174 ALA A N 1
ATOM 1288 C CA . ALA A 1 174 ? 2.845 16.701 10.533 1.00 38.34 174 ALA A CA 1
ATOM 1289 C C . ALA A 1 174 ? 4.254 17.028 10.037 1.00 38.34 174 ALA A C 1
ATOM 1291 O O . ALA A 1 174 ? 5.228 16.560 10.617 1.00 38.34 174 ALA A O 1
ATOM 1292 N N . ALA A 1 175 ? 4.349 17.748 8.919 1.00 31.86 175 ALA A N 1
ATOM 1293 C CA . ALA A 1 175 ? 5.594 18.360 8.499 1.00 31.86 175 ALA A CA 1
ATOM 1294 C C . ALA A 1 175 ? 6.122 19.164 9.700 1.00 31.86 175 ALA A C 1
ATOM 1296 O O . ALA A 1 175 ? 5.527 20.185 10.058 1.00 31.86 175 ALA A O 1
ATOM 1297 N N . GLU A 1 176 ? 7.156 18.653 10.372 1.00 29.02 176 GLU A N 1
ATOM 1298 C CA . GLU A 1 176 ? 7.886 19.391 11.409 1.00 29.02 176 GLU A CA 1
ATOM 1299 C C . GLU A 1 176 ? 8.739 20.504 10.788 1.00 29.02 176 GLU A C 1
ATOM 1301 O O . GLU A 1 176 ? 9.388 20.272 9.740 1.00 29.02 176 GLU A O 1
#

pLDDT: mean 87.54, std 14.68, range [29.02, 98.5]

Mean predicted aligned error: 6.36 Å

Foldseek 3Di:
DFFKKQAFKWKWKFFAAPVRDTLDIDIHTDHIGGPPDDDDDFDDPQDCDDPDPDSPDRDDGPDMDIDIDRDPPRIDGDPDDDPPQKDWAWPDWDQDPVRWIKTKTKIAGQDADPLFQWKKKKKFFAAPVGDTPHMWIDIWGYDHPDITMDITTGHPRDDGDDIDMDMDGDHDDPPD

Nearest PDB structures (foldseek):
  5ek5-assembly1_A  TM=7.106E-01  e=5.477E-02  Escherichia coli CFT073
  6ed1-assembly2_C  TM=2.920E-01  e=1.748E-02  Phocaeicola dorei
  5t99-assembly2_B  TM=2.852E-01  e=8.739E-02  Bacteroides uniformis
  4lnv-assembly3_C  TM=3.054E-01  e=5.964E-01  Anopheles gambiae
  3fn9-assembly2_C  TM=2.343E-01  e=2.224E-01  Bacteroides fragilis NCTC 9343